Protein AF-A0A7K1J226-F1 (afdb_monomer)

Secondary structure (DSSP, 8-state):
----------SS-HHHHHHHHS-GGGGGGT-TT-S----SSS--SSTT--

Sequence (50 aa):
MSRITVSIELAASPARVWEIVEPVERHVDWMADAVAIRFTNSQTRGVGTT

Structure (mmCIF, N/CA/C/O backbone):
data_AF-A0A7K1J226-F1
#
_entry.id   AF-A0A7K1J226-F1
#
loop_
_atom_site.group_PDB
_atom_site.id
_atom_site.type_symbol
_atom_site.label_atom_id
_atom_site.label_alt_id
_atom_site.label_comp_id
_atom_site.label_asym_id
_atom_site.label_entity_id
_atom_site.label_seq_id
_atom_site.pdbx_PDB_ins_code
_atom_site.Cartn_x
_atom_site.Cartn_y
_atom_site.Cartn_z
_atom_site.occupancy
_atom_site.B_iso_or_equiv
_atom_site.auth_seq_id
_atom_site.auth_comp_id
_atom_site.auth_asym_id
_atom_site.auth_atom_id
_atom_site.pdbx_PDB_mo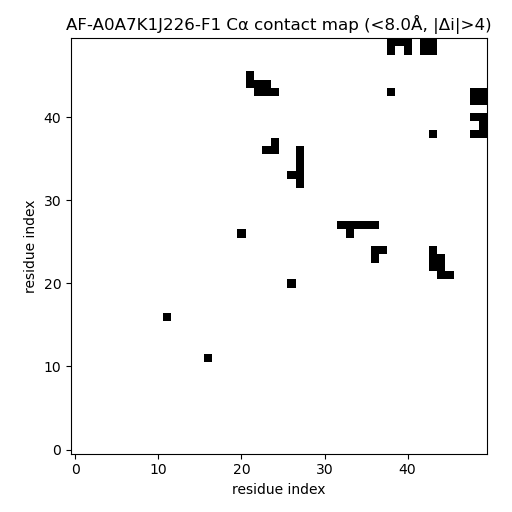del_num
ATOM 1 N N . MET A 1 1 ? 11.833 -7.443 20.193 1.00 70.50 1 MET A N 1
ATOM 2 C CA . MET A 1 1 ? 10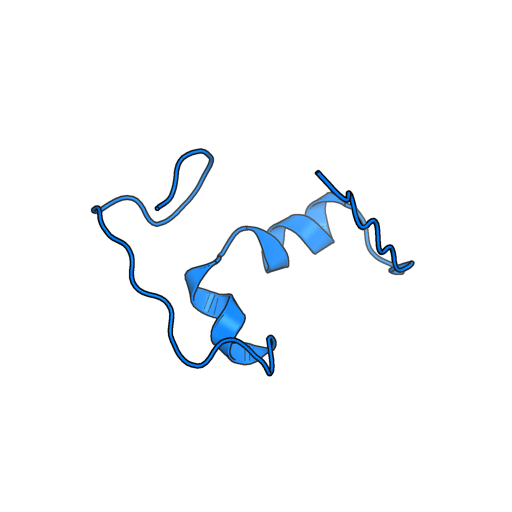.906 -7.313 19.048 1.00 70.50 1 MET A CA 1
ATOM 3 C C . MET A 1 1 ? 11.620 -7.789 17.801 1.00 70.50 1 MET A C 1
ATOM 5 O O . MET A 1 1 ? 12.749 -7.370 17.579 1.00 70.50 1 MET A O 1
ATOM 9 N N . SER A 1 2 ? 11.009 -8.682 17.032 1.00 87.88 2 SER A N 1
ATOM 10 C CA . SER A 1 2 ? 11.530 -9.133 15.739 1.00 87.88 2 SER A CA 1
ATOM 11 C C . SER A 1 2 ? 11.183 -8.117 14.645 1.00 87.88 2 SER A C 1
ATOM 13 O O . SER A 1 2 ? 10.092 -7.553 14.642 1.00 87.88 2 SER A O 1
ATOM 15 N N . ARG A 1 3 ? 12.118 -7.875 13.718 1.00 93.94 3 ARG A N 1
ATOM 16 C CA . ARG A 1 3 ? 11.914 -7.047 12.521 1.00 93.94 3 ARG A CA 1
ATOM 17 C C . ARG A 1 3 ? 12.017 -7.943 11.297 1.00 93.94 3 ARG A C 1
ATOM 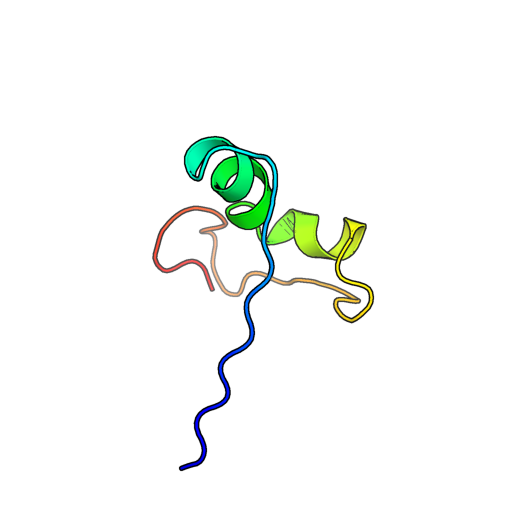19 O O . ARG A 1 3 ? 13.002 -8.659 11.152 1.00 93.94 3 ARG A O 1
ATOM 26 N N . ILE A 1 4 ? 11.020 -7.876 10.424 1.00 93.88 4 ILE A N 1
ATOM 27 C CA . ILE A 1 4 ? 11.025 -8.560 9.131 1.00 93.88 4 ILE A CA 1
ATOM 28 C C . ILE A 1 4 ? 11.206 -7.497 8.044 1.00 93.88 4 ILE A C 1
ATOM 30 O O . ILE A 1 4 ? 10.696 -6.383 8.156 1.00 93.88 4 ILE A O 1
ATOM 34 N N . THR A 1 5 ? 11.987 -7.807 7.013 1.00 95.56 5 THR A N 1
ATOM 35 C CA . THR A 1 5 ? 12.156 -6.959 5.827 1.00 95.56 5 THR A CA 1
ATOM 36 C C . THR A 1 5 ? 12.036 -7.845 4.599 1.00 95.56 5 THR A C 1
ATOM 38 O O . THR A 1 5 ? 12.737 -8.848 4.498 1.00 95.56 5 THR A O 1
ATOM 41 N N . VAL A 1 6 ? 11.126 -7.481 3.699 1.00 94.62 6 VAL A N 1
ATOM 42 C CA . VAL A 1 6 ? 10.871 -8.164 2.427 1.00 94.62 6 VAL A CA 1
ATOM 43 C C . VAL A 1 6 ? 10.903 -7.100 1.339 1.00 94.62 6 VAL A C 1
ATOM 45 O O . VAL A 1 6 ? 10.344 -6.020 1.528 1.00 94.62 6 VAL A O 1
ATOM 48 N N . SER A 1 7 ? 11.556 -7.405 0.222 1.00 95.06 7 SER A N 1
ATOM 49 C CA . SER A 1 7 ? 11.706 -6.496 -0.914 1.00 95.06 7 SER A CA 1
ATOM 50 C C . SER A 1 7 ? 11.517 -7.263 -2.217 1.00 95.06 7 SER A C 1
ATOM 52 O O . SER A 1 7 ? 11.879 -8.436 -2.299 1.00 95.06 7 SER A O 1
ATOM 54 N N . ILE A 1 8 ? 10.986 -6.585 -3.233 1.00 94.81 8 ILE A N 1
ATOM 55 C CA . ILE A 1 8 ? 10.884 -7.082 -4.609 1.00 94.81 8 ILE A CA 1
ATOM 56 C C . ILE A 1 8 ? 11.360 -5.996 -5.573 1.00 94.81 8 ILE A C 1
ATOM 58 O O . ILE A 1 8 ? 11.251 -4.806 -5.274 1.00 94.81 8 ILE A O 1
ATOM 62 N N . GLU A 1 9 ? 11.865 -6.401 -6.732 1.00 96.69 9 GLU A N 1
ATOM 63 C CA . GLU A 1 9 ? 12.232 -5.478 -7.802 1.00 96.69 9 GLU A CA 1
ATOM 64 C C . GLU A 1 9 ? 11.068 -5.324 -8.779 1.00 96.69 9 GLU A C 1
ATOM 66 O O . GLU A 1 9 ? 10.493 -6.306 -9.249 1.00 96.69 9 GLU A O 1
ATOM 71 N N . LEU A 1 10 ? 10.718 -4.075 -9.084 1.00 95.44 10 LEU A N 1
ATOM 72 C CA . LEU A 1 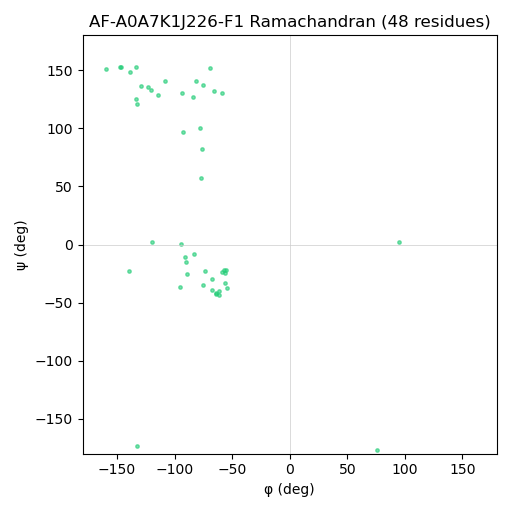10 ? 9.667 -3.732 -10.034 1.00 95.44 10 LEU A CA 1
ATOM 73 C C . LEU A 1 10 ? 10.263 -2.886 -11.156 1.00 95.44 10 LEU A C 1
ATOM 75 O O . LEU A 1 10 ? 10.953 -1.901 -10.900 1.00 95.44 10 LEU A O 1
ATOM 79 N N . ALA A 1 11 ? 9.939 -3.228 -12.402 1.00 97.50 11 ALA A N 1
ATOM 80 C CA . ALA A 1 11 ? 10.291 -2.437 -13.580 1.00 97.50 11 ALA A CA 1
ATOM 81 C C . ALA A 1 11 ? 9.364 -1.210 -13.724 1.00 97.50 11 ALA A C 1
ATOM 83 O O . ALA A 1 11 ? 8.659 -1.050 -14.718 1.00 97.50 11 ALA A O 1
ATOM 84 N N . ALA A 1 12 ? 9.321 -0.362 -12.695 1.00 96.62 12 ALA A N 1
ATOM 85 C CA . ALA A 1 12 ? 8.501 0.842 -12.629 1.00 96.62 12 ALA A CA 1
ATOM 86 C C . ALA A 1 12 ? 9.212 1.933 -11.818 1.00 96.62 12 ALA A C 1
ATOM 88 O O . ALA A 1 12 ? 10.016 1.647 -10.933 1.00 96.62 12 ALA A O 1
ATOM 89 N N . SER A 1 13 ? 8.907 3.201 -12.102 1.00 97.62 13 SER A N 1
ATOM 90 C CA . SER A 1 13 ? 9.424 4.304 -11.291 1.00 97.62 13 SER A CA 1
ATOM 91 C C . SER A 1 13 ? 8.774 4.307 -9.899 1.00 97.62 13 SER A C 1
ATOM 93 O O . SER A 1 13 ? 7.612 3.912 -9.768 1.00 97.62 13 SER A O 1
ATOM 95 N N . PRO A 1 14 ? 9.456 4.822 -8.858 1.00 96.25 14 PRO A N 1
ATOM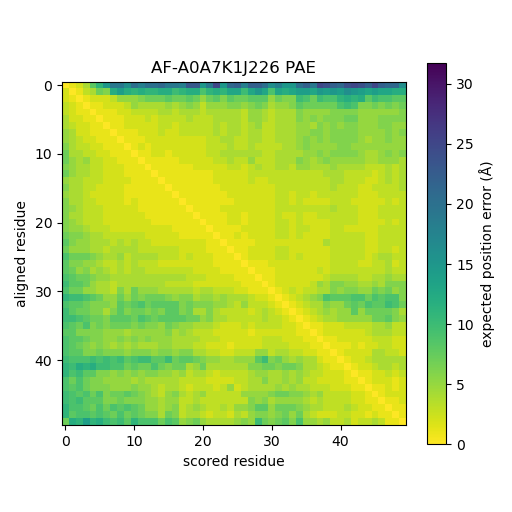 96 C CA . PRO A 1 14 ? 8.862 4.959 -7.528 1.00 96.25 14 PRO A CA 1
ATOM 97 C C . PRO A 1 14 ? 7.548 5.747 -7.531 1.00 96.25 14 PRO A C 1
ATOM 99 O O . PRO A 1 14 ? 6.610 5.371 -6.838 1.00 96.25 14 PRO A O 1
ATOM 102 N N . ALA A 1 15 ? 7.447 6.792 -8.361 1.00 96.88 15 ALA A N 1
ATOM 103 C CA . ALA A 1 15 ? 6.217 7.565 -8.522 1.00 96.88 15 ALA A CA 1
ATOM 104 C C . ALA A 1 15 ? 5.063 6.697 -9.047 1.00 96.88 15 ALA A C 1
ATOM 106 O O . ALA A 1 15 ? 3.963 6.740 -8.505 1.00 96.88 15 ALA A O 1
ATOM 107 N N . ARG A 1 16 ? 5.330 5.844 -10.045 1.00 96.69 16 ARG A N 1
ATOM 108 C CA . ARG A 1 16 ? 4.311 4.954 -10.606 1.00 96.69 16 ARG A CA 1
ATOM 109 C C . ARG A 1 16 ? 3.865 3.883 -9.614 1.00 96.69 16 ARG A C 1
ATOM 111 O O . ARG A 1 16 ? 2.684 3.557 -9.562 1.00 96.69 16 ARG A O 1
ATOM 118 N N . VAL A 1 17 ? 4.795 3.336 -8.834 1.00 95.38 17 VAL A N 1
ATOM 119 C CA . VAL A 1 17 ? 4.460 2.389 -7.760 1.00 95.38 17 VAL A CA 1
ATOM 120 C C . VAL A 1 17 ? 3.615 3.087 -6.690 1.00 95.38 17 VAL A C 1
ATOM 122 O O . VAL A 1 17 ? 2.601 2.545 -6.258 1.00 95.38 17 VAL A O 1
ATOM 125 N N . TRP A 1 18 ? 3.975 4.316 -6.316 1.00 94.56 18 TRP A N 1
ATOM 126 C CA . TRP A 1 18 ? 3.240 5.099 -5.325 1.00 94.56 18 TRP A CA 1
ATOM 127 C C . TRP A 1 18 ? 1.798 5.401 -5.746 1.00 94.56 18 TRP A C 1
ATOM 129 O O . TRP A 1 18 ? 0.900 5.260 -4.931 1.00 94.56 18 TRP A O 1
ATOM 139 N N . GLU A 1 19 ? 1.534 5.715 -7.016 1.00 94.56 19 GLU A N 1
ATOM 140 C 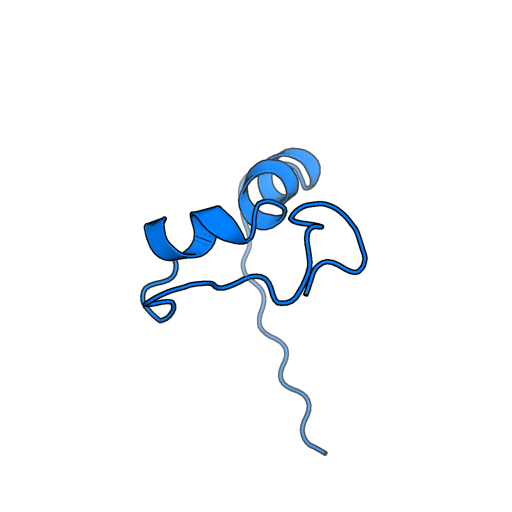CA . GLU A 1 19 ? 0.162 5.909 -7.529 1.00 94.56 19 GLU A CA 1
ATOM 141 C C . GLU A 1 19 ? -0.764 4.697 -7.307 1.00 94.56 19 GLU A C 1
ATOM 143 O O . GLU A 1 19 ? -1.986 4.851 -7.280 1.00 94.56 19 GLU A O 1
ATOM 148 N N . ILE A 1 20 ? -0.195 3.494 -7.180 1.00 93.56 20 ILE A N 1
ATOM 149 C CA . ILE A 1 20 ? -0.929 2.239 -6.974 1.00 93.56 20 ILE A CA 1
ATOM 150 C C . ILE A 1 20 ? -1.020 1.886 -5.482 1.00 93.56 20 ILE A C 1
ATOM 152 O O . ILE A 1 20 ? -2.046 1.367 -5.048 1.00 93.56 20 ILE A O 1
ATOM 156 N N . VAL A 1 21 ? 0.031 2.171 -4.705 1.00 92.94 21 VAL A N 1
ATOM 157 C CA . VAL A 1 21 ? 0.137 1.819 -3.275 1.00 92.94 21 VAL A CA 1
ATOM 158 C C . VAL A 1 21 ? -0.426 2.906 -2.343 1.00 92.94 21 VAL A C 1
ATOM 160 O O . VAL A 1 21 ? -0.856 2.600 -1.240 1.00 92.94 21 VAL A O 1
ATOM 163 N N . GLU A 1 22 ? -0.473 4.175 -2.748 1.00 94.31 22 GLU A N 1
ATOM 164 C CA . GLU A 1 22 ? -1.068 5.257 -1.942 1.00 94.31 22 GLU A CA 1
ATOM 165 C C . GLU A 1 22 ? -2.583 5.098 -1.705 1.00 94.31 22 GLU A C 1
ATOM 167 O O . GLU A 1 22 ? -3.018 5.319 -0.573 1.00 94.31 22 GLU A O 1
ATOM 172 N N . PRO A 1 23 ? -3.397 4.685 -2.702 1.00 93.19 23 PRO A N 1
ATOM 173 C CA . PRO A 1 23 ? -4.838 4.506 -2.530 1.00 93.19 23 PRO A CA 1
ATOM 174 C C . PRO A 1 23 ? -5.157 3.211 -1.772 1.00 93.19 23 PRO A C 1
ATOM 176 O O . PRO A 1 23 ? -5.464 2.169 -2.371 1.00 93.19 23 PRO A O 1
ATOM 179 N N . VAL A 1 24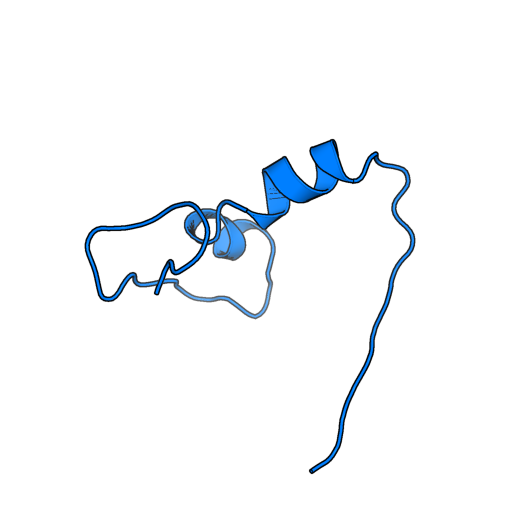 ? -5.081 3.258 -0.442 1.00 91.75 24 VAL A N 1
ATOM 180 C CA . VAL A 1 24 ? -5.333 2.097 0.425 1.00 91.75 24 VAL A CA 1
ATOM 181 C C . VAL A 1 24 ? -6.711 1.480 0.183 1.00 91.75 24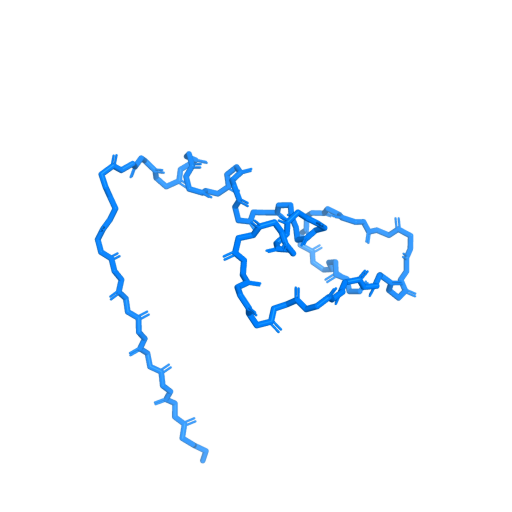 VAL A C 1
ATOM 183 O O . VAL A 1 24 ? -6.835 0.263 0.183 1.00 91.75 24 VAL A O 1
ATOM 186 N N . GLU A 1 25 ? -7.730 2.267 -0.169 1.00 90.25 25 GLU A N 1
ATOM 187 C CA . GLU A 1 25 ? -9.083 1.782 -0.470 1.00 90.25 25 GLU A CA 1
ATOM 188 C C . GLU A 1 25 ? -9.149 0.769 -1.624 1.00 90.25 25 GLU A C 1
ATOM 190 O O . GLU A 1 25 ? -10.079 -0.031 -1.681 1.00 90.25 25 GLU A O 1
ATOM 195 N N . ARG A 1 26 ? -8.161 0.776 -2.528 1.00 92.50 26 ARG A N 1
ATOM 196 C CA . ARG A 1 26 ? -8.091 -0.124 -3.692 1.00 92.50 26 ARG A CA 1
ATOM 197 C C . ARG A 1 26 ? -7.266 -1.380 -3.449 1.00 92.50 26 ARG A C 1
ATOM 199 O O . ARG A 1 26 ? -7.088 -2.186 -4.356 1.00 92.50 26 ARG A O 1
ATOM 206 N N . HIS A 1 27 ? -6.715 -1.551 -2.252 1.00 93.75 27 HIS A N 1
ATOM 207 C CA . HIS A 1 27 ? -5.822 -2.675 -1.985 1.00 93.75 27 HIS A CA 1
ATOM 208 C C . HIS A 1 27 ? -6.553 -4.014 -2.021 1.00 93.75 27 HIS A C 1
ATOM 210 O O . HIS A 1 27 ? -5.977 -4.999 -2.466 1.00 93.75 27 HIS A O 1
ATOM 216 N N . VAL A 1 28 ? -7.844 -4.027 -1.679 1.00 93.44 28 VAL A N 1
ATOM 217 C CA . VAL A 1 28 ? -8.719 -5.205 -1.805 1.00 93.44 28 VAL A CA 1
ATOM 218 C C . VAL A 1 28 ? -8.755 -5.794 -3.225 1.00 93.44 28 VAL A C 1
ATOM 220 O O . VAL A 1 28 ? -9.064 -6.970 -3.383 1.00 93.44 28 VAL A O 1
ATOM 223 N N . ASP A 1 29 ? -8.408 -5.011 -4.255 1.00 91.75 29 ASP A N 1
ATOM 224 C CA . ASP A 1 29 ? -8.411 -5.461 -5.653 1.00 91.75 29 ASP A CA 1
ATOM 225 C C . ASP A 1 29 ? -7.244 -6.415 -5.980 1.00 91.75 29 ASP A C 1
ATOM 227 O O . ASP A 1 29 ? -7.305 -7.151 -6.966 1.00 91.75 29 ASP A O 1
ATOM 231 N N . TRP A 1 30 ? -6.153 -6.382 -5.206 1.00 90.94 30 TRP A N 1
ATOM 232 C CA . TRP A 1 30 ? -4.909 -7.098 -5.528 1.00 90.94 30 TRP A CA 1
ATOM 233 C C . TRP A 1 30 ? -4.221 -7.749 -4.323 1.00 90.94 30 TRP A C 1
ATOM 235 O O . TRP A 1 30 ? -3.468 -8.710 -4.494 1.00 90.94 30 TRP A O 1
ATOM 245 N N . MET A 1 31 ? -4.478 -7.268 -3.107 1.00 91.50 31 MET A N 1
ATOM 246 C CA . MET A 1 31 ? -4.039 -7.902 -1.869 1.00 91.50 31 MET A CA 1
ATOM 247 C C . MET A 1 31 ? -4.949 -9.085 -1.562 1.00 91.50 31 MET A C 1
ATOM 249 O O . MET A 1 31 ? -6.047 -8.921 -1.038 1.00 91.50 31 MET A O 1
ATOM 253 N N . ALA A 1 32 ? -4.476 -10.291 -1.872 1.00 86.56 32 ALA A N 1
ATOM 254 C CA . ALA A 1 32 ? -5.220 -11.527 -1.627 1.00 86.56 32 ALA A CA 1
ATOM 255 C C . ALA A 1 32 ? -5.611 -11.726 -0.146 1.00 86.56 32 ALA A C 1
ATOM 257 O O . ALA A 1 32 ? -6.546 -12.466 0.153 1.00 86.56 32 ALA A O 1
ATOM 258 N N . ASP A 1 33 ? -4.901 -11.079 0.776 1.00 88.94 33 ASP A N 1
ATOM 259 C CA . ASP A 1 33 ? -5.141 -11.089 2.217 1.00 88.94 33 ASP A CA 1
ATOM 260 C C . ASP A 1 33 ? -6.093 -9.978 2.704 1.00 88.94 33 ASP A C 1
ATOM 262 O O . ASP A 1 33 ? -6.625 -10.074 3.813 1.00 88.94 33 ASP A O 1
ATOM 266 N N . ALA A 1 34 ? -6.366 -8.947 1.897 1.00 87.94 34 ALA A N 1
ATOM 267 C CA . ALA A 1 34 ? -7.239 -7.838 2.276 1.00 87.94 34 ALA A CA 1
ATOM 268 C C . ALA A 1 34 ? -8.693 -8.082 1.839 1.00 87.94 34 ALA A C 1
ATOM 270 O O . ALA A 1 34 ? -9.089 -7.778 0.719 1.00 87.94 34 ALA A O 1
ATOM 271 N N . VAL A 1 35 ? -9.526 -8.580 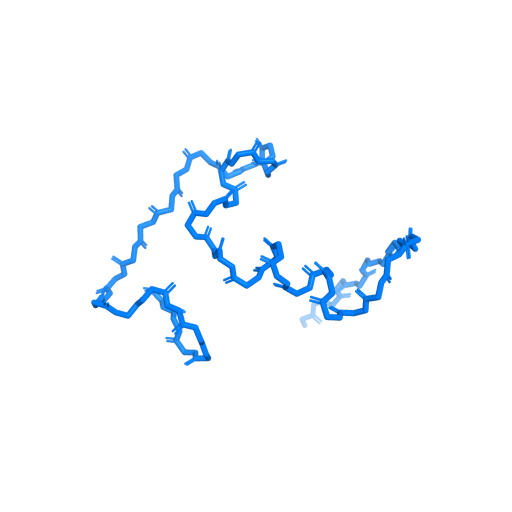2.758 1.00 89.81 35 VAL A N 1
ATOM 272 C CA . VAL A 1 35 ? -10.960 -8.829 2.487 1.00 89.81 35 VAL A CA 1
ATOM 273 C C . VAL A 1 35 ? -11.785 -7.536 2.456 1.00 89.81 35 VAL A C 1
ATOM 275 O O . VAL A 1 35 ? -12.755 -7.430 1.710 1.00 89.81 35 VAL A O 1
ATOM 278 N N . ALA A 1 36 ? -11.441 -6.555 3.294 1.00 91.38 36 ALA A N 1
ATOM 279 C CA . ALA A 1 36 ? -12.127 -5.268 3.362 1.00 91.38 36 ALA A CA 1
ATOM 280 C C . ALA A 1 36 ? -11.239 -4.208 4.021 1.00 91.38 36 ALA A C 1
ATOM 282 O O . ALA A 1 36 ? -10.453 -4.522 4.914 1.00 91.38 36 ALA A O 1
ATOM 283 N N . ILE A 1 37 ? -11.437 -2.944 3.641 1.00 90.25 37 ILE A N 1
ATOM 284 C CA . ILE A 1 37 ? -10.792 -1.781 4.261 1.00 90.25 37 ILE A CA 1
ATOM 285 C C . ILE A 1 37 ? -11.871 -0.817 4.747 1.00 90.25 37 ILE A C 1
ATOM 287 O O . ILE A 1 37 ? -12.865 -0.576 4.062 1.00 90.25 37 ILE A O 1
ATOM 291 N N . ARG A 1 38 ? -11.694 -0.305 5.967 1.00 92.25 38 ARG A N 1
ATOM 292 C CA . ARG A 1 38 ? -12.608 0.638 6.616 1.00 92.25 38 ARG A CA 1
ATOM 293 C C . ARG A 1 38 ? -11.795 1.780 7.201 1.00 92.25 38 ARG A C 1
ATOM 295 O O . ARG A 1 38 ? -10.951 1.532 8.054 1.00 92.25 38 ARG A O 1
ATOM 302 N N . PHE A 1 39 ? -12.083 2.997 6.763 1.00 92.62 39 PHE A N 1
ATOM 303 C CA . PHE A 1 39 ? -11.514 4.200 7.360 1.00 92.62 39 PHE A CA 1
ATOM 304 C C . PHE A 1 39 ? -12.194 4.487 8.696 1.00 92.62 39 PHE A C 1
ATOM 306 O O . PHE A 1 39 ? -13.417 4.360 8.820 1.00 92.62 39 PHE A O 1
ATOM 313 N N . THR A 1 40 ? -11.404 4.854 9.699 1.00 93.50 40 THR A N 1
ATOM 314 C CA . THR A 1 40 ? -11.908 5.219 11.031 1.00 93.50 40 THR A CA 1
ATOM 315 C C . THR A 1 40 ? -12.196 6.715 11.152 1.00 93.50 40 THR A C 1
ATOM 317 O O . THR A 1 40 ? -12.855 7.144 12.101 1.00 93.50 40 THR A O 1
ATOM 320 N N . ASN A 1 41 ? -11.762 7.508 10.171 1.00 90.62 41 ASN A N 1
ATOM 321 C CA . ASN A 1 41 ? -12.060 8.929 10.043 1.00 90.62 41 ASN A CA 1
ATOM 322 C C . ASN A 1 41 ? -12.507 9.280 8.604 1.00 90.62 41 ASN A C 1
ATOM 324 O O . ASN A 1 41 ? -12.750 8.405 7.775 1.00 90.62 41 ASN A O 1
ATOM 328 N N . SER A 1 42 ? -12.681 10.572 8.316 1.00 89.81 42 SER A N 1
ATOM 329 C CA . SER A 1 42 ? -13.088 11.062 6.991 1.00 89.81 42 SER A CA 1
ATOM 330 C C . SER A 1 42 ? -11.933 11.215 5.995 1.00 89.81 42 SER A C 1
ATOM 332 O O . SER A 1 42 ? -12.179 11.496 4.822 1.00 89.81 42 SER A O 1
ATOM 334 N N . GLN A 1 43 ? -10.684 11.072 6.440 1.00 92.88 43 GLN A N 1
ATOM 335 C CA . GLN A 1 43 ? -9.509 11.147 5.584 1.00 92.88 43 GLN A CA 1
ATOM 336 C C . GLN A 1 43 ? -9.274 9.785 4.933 1.00 92.88 43 GLN A C 1
ATOM 338 O O . GLN A 1 43 ? -9.156 8.774 5.611 1.00 92.88 43 GLN A O 1
ATOM 343 N N . THR A 1 44 ? -9.154 9.770 3.608 1.00 91.44 44 THR A N 1
ATOM 344 C CA . THR A 1 44 ? -8.919 8.534 2.844 1.00 91.44 44 THR A CA 1
ATOM 345 C C . THR A 1 44 ? -7.619 8.563 2.041 1.00 91.44 44 THR A C 1
ATOM 347 O O . THR A 1 44 ? -7.351 7.637 1.284 1.00 91.44 44 THR A O 1
ATOM 350 N N . ARG A 1 45 ? -6.839 9.649 2.142 1.00 91.94 45 ARG A N 1
ATOM 351 C CA . ARG A 1 45 ? -5.652 9.920 1.318 1.00 91.94 45 ARG A CA 1
ATOM 352 C C . ARG A 1 45 ? -4.574 10.667 2.092 1.00 91.94 45 ARG A C 1
ATOM 354 O O . ARG A 1 45 ? -4.862 11.483 2.976 1.00 91.94 45 ARG A O 1
ATOM 361 N N . GLY A 1 46 ? -3.330 10.459 1.666 1.00 91.62 46 GLY A N 1
ATOM 362 C CA . GLY A 1 46 ? -2.155 11.109 2.237 1.00 91.62 46 GLY A CA 1
ATOM 363 C C . GLY A 1 46 ? -1.709 10.549 3.592 1.00 91.62 46 GLY A C 1
ATOM 364 O O . GLY A 1 46 ? -2.247 9.575 4.125 1.00 91.62 46 GLY A O 1
ATOM 365 N N . VAL A 1 47 ? -0.671 11.181 4.145 1.00 88.94 47 VAL A N 1
ATOM 366 C CA . VAL A 1 47 ? -0.041 10.773 5.409 1.00 88.94 47 VAL A CA 1
ATOM 367 C C . VAL A 1 47 ? -1.023 10.949 6.571 1.00 88.94 47 VAL A C 1
ATOM 369 O O . VAL A 1 47 ? -1.634 12.007 6.709 1.00 88.94 47 VAL A O 1
ATOM 372 N N . GLY A 1 48 ? -1.142 9.921 7.417 1.00 87.00 48 GLY A N 1
ATOM 373 C CA . GLY A 1 48 ? -2.017 9.926 8.598 1.00 87.00 48 GLY A CA 1
ATOM 374 C C . GLY A 1 48 ? -3.408 9.312 8.392 1.00 87.00 48 GLY A C 1
ATOM 375 O O . GLY A 1 48 ? -4.188 9.285 9.339 1.00 87.00 48 GLY A O 1
ATOM 376 N N . THR A 1 49 ? -3.703 8.789 7.198 1.00 90.25 49 THR A N 1
ATOM 377 C CA . THR A 1 49 ? -4.937 8.038 6.906 1.00 90.25 49 THR A CA 1
ATOM 378 C C . THR A 1 49 ? -5.061 6.803 7.811 1.00 90.25 49 THR A C 1
ATOM 380 O O . THR A 1 49 ? -4.104 6.034 7.921 1.00 90.25 49 THR A O 1
ATOM 383 N N . THR A 1 50 ? -6.222 6.618 8.453 1.00 84.19 50 THR A N 1
ATOM 384 C CA . THR A 1 50 ? -6.499 5.536 9.420 1.00 84.19 50 THR A CA 1
ATOM 385 C C . THR A 1 50 ? -7.944 5.052 9.372 1.00 84.19 50 THR A C 1
ATOM 387 O O . THR A 1 50 ? -8.819 5.725 8.791 1.00 84.19 50 THR A O 1
#

pLDDT: mean 92.13, std 4.29, range [70.5, 97.62]

Solvent-accessible surface area (backbone atoms only — not comparable to full-atom values): 3597 Å² total; per-residue (Å²): 137,91,84,87,87,85,87,82,90,67,103,62,54,71,67,63,51,43,72,64,63,60,46,59,84,57,39,53,81,74,40,92,85,38,89,75,84,77,64,81,55,93,50,75,62,70,91,87,53,71

Mean predicted aligned error: 4.21 Å

Foldseek 3Di:
DDDDDDDDDDPDDPVVVCVVVFQPQCCCVPVPPDVGDDWPDPDRGDPPTD

Radius of gyration: 13.23 Å; Cα contacts (8 Å, |Δi|>4): 28; chains: 1; bounding box: 25×23×33 Å